Protein AF-A0A7V0TAV8-F1 (afdb_monomer_lite)

Sequence (70 aa):
KTYEALFKESPRIDKWTFSTNGIAICGLHSIPAIGFGPGNETYAHAPNEKVPVDHLEKASAFYALLPFLL

pLDDT: mean 95.68, std 2.95, range [80.19, 98.44]

Foldseek 3Di:
DLLCVVPVDDDDDDDQPDDDCCCCCCVVVVHDDDDAAWADSVQPPHPPGDTDPVRVVSRVSSVVCVVVPD

Radius of gyration: 13.64 Å; chains: 1; bounding box: 28×32×31 Å

Secondary structure (DSSP, 8-state):
-HHHHHHSSPPPP---SS--THHHHHHTT--------SS-GGGTT-TT----HHHHHHHHHHHHHHHHH-

Structure (mmCIF, N/CA/C/O backbone):
data_AF-A0A7V0TAV8-F1
#
_entry.id   AF-A0A7V0TAV8-F1
#
loop_
_atom_site.group_PDB
_atom_site.id
_atom_site.type_symbol
_atom_site.label_atom_id
_atom_site.label_alt_id
_atom_site.label_comp_id
_atom_site.label_asym_id
_atom_site.label_entity_id
_atom_site.label_seq_id
_atom_site.pdbx_PDB_ins_code
_atom_site.Cartn_x
_atom_site.Cartn_y
_atom_site.Cartn_z
_atom_site.occupancy
_atom_site.B_iso_or_equiv
_atom_site.auth_seq_id
_atom_site.auth_comp_id
_atom_site.auth_asym_id
_atom_site.auth_atom_id
_atom_site.pdbx_PDB_model_num
ATOM 1 N N . LYS A 1 1 ? -6.567 -5.082 11.916 1.00 93.25 1 LYS A N 1
ATOM 2 C CA . LYS A 1 1 ? -8.047 -5.161 11.830 1.00 93.25 1 LYS A CA 1
ATOM 3 C C . LYS A 1 1 ? -8.548 -5.437 10.414 1.00 93.25 1 LYS A C 1
ATOM 5 O O . LYS A 1 1 ? -8.817 -6.592 10.135 1.00 93.25 1 LYS A O 1
ATOM 10 N N . THR A 1 2 ? -8.650 -4.456 9.507 1.00 97.31 2 THR A N 1
ATOM 11 C CA . THR A 1 2 ? -9.243 -4.663 8.162 1.00 97.31 2 THR A CA 1
ATOM 12 C C . THR A 1 2 ? -8.561 -5.769 7.353 1.00 97.31 2 THR A C 1
ATOM 14 O O . THR A 1 2 ? -9.238 -6.657 6.845 1.00 97.31 2 THR A O 1
ATOM 17 N N . TYR A 1 3 ? -7.223 -5.757 7.295 1.00 97.31 3 TYR A N 1
ATOM 18 C CA . TYR A 1 3 ? -6.440 -6.770 6.577 1.00 97.31 3 TYR A CA 1
ATOM 19 C C . TYR A 1 3 ? -6.686 -8.184 7.134 1.00 97.31 3 TYR A C 1
ATOM 21 O O . TYR A 1 3 ? -7.077 -9.086 6.403 1.00 97.31 3 TYR A O 1
ATOM 29 N N . GLU A 1 4 ? -6.563 -8.352 8.452 1.00 97.31 4 GLU A N 1
ATOM 30 C CA . GLU A 1 4 ? -6.805 -9.630 9.140 1.00 97.31 4 GLU A CA 1
ATOM 31 C C . GLU A 1 4 ? -8.252 -10.117 8.986 1.00 97.31 4 GLU A C 1
ATOM 33 O O . GLU A 1 4 ? -8.497 -11.313 8.844 1.00 97.31 4 GLU A O 1
ATOM 38 N N . ALA A 1 5 ? -9.228 -9.204 8.991 1.00 97.75 5 ALA A N 1
ATOM 39 C CA . ALA A 1 5 ? -10.634 -9.550 8.820 1.00 97.75 5 ALA A CA 1
ATOM 40 C C . ALA A 1 5 ? -10.906 -10.164 7.437 1.00 97.75 5 ALA A C 1
ATOM 42 O O . ALA A 1 5 ? -11.621 -11.170 7.364 1.00 97.75 5 ALA A O 1
ATOM 43 N N . LEU A 1 6 ? -10.315 -9.586 6.384 1.00 97.81 6 LEU A N 1
ATOM 44 C CA . LEU A 1 6 ? -10.464 -10.022 4.994 1.00 97.81 6 LEU A CA 1
ATOM 45 C C . LEU A 1 6 ? -9.636 -11.268 4.675 1.00 97.81 6 LEU A C 1
ATOM 47 O O . LEU A 1 6 ? -10.160 -12.212 4.093 1.00 97.81 6 LEU A O 1
ATOM 51 N N . PHE A 1 7 ? -8.361 -11.276 5.064 1.00 96.94 7 PHE A N 1
ATOM 52 C CA . PHE A 1 7 ? -7.393 -12.261 4.572 1.00 96.94 7 PHE A CA 1
ATOM 53 C C . PHE A 1 7 ? -7.045 -13.348 5.593 1.00 96.94 7 PHE A C 1
ATOM 55 O O . PHE A 1 7 ? -6.417 -14.336 5.234 1.00 96.94 7 PHE A O 1
ATOM 62 N N . LYS A 1 8 ? -7.502 -13.218 6.849 1.00 97.81 8 LYS A N 1
ATOM 63 C CA . LYS A 1 8 ? -7.223 -14.160 7.954 1.00 97.81 8 LYS A CA 1
ATOM 64 C C . LYS A 1 8 ? -5.729 -14.349 8.247 1.00 97.81 8 LYS A C 1
ATOM 66 O O . LYS A 1 8 ? -5.323 -15.369 8.792 1.00 97.81 8 LYS A O 1
ATOM 71 N N . GLU A 1 9 ? -4.934 -13.333 7.939 1.00 96.81 9 GLU A N 1
ATOM 72 C CA . GLU A 1 9 ? -3.494 -13.268 8.183 1.00 96.81 9 GLU A CA 1
ATOM 73 C C . GLU A 1 9 ? -3.100 -11.873 8.677 1.00 96.81 9 GLU A C 1
ATOM 75 O O . GLU A 1 9 ? -3.798 -10.886 8.431 1.00 96.81 9 GLU A O 1
ATOM 80 N N . SER A 1 10 ? -1.976 -11.784 9.387 1.00 96.44 10 SER A N 1
ATOM 81 C CA . SER A 1 10 ? -1.415 -10.497 9.794 1.00 96.44 10 SER A CA 1
ATOM 82 C C . SER A 1 10 ? -0.766 -9.795 8.596 1.00 96.44 10 SER A C 1
ATOM 84 O O . SER A 1 10 ? -0.052 -10.444 7.830 1.00 96.44 10 SER A O 1
ATOM 86 N N . PRO A 1 11 ? -0.967 -8.475 8.426 1.00 95.00 11 PRO A N 1
ATOM 87 C CA . PRO A 1 11 ? -0.311 -7.738 7.355 1.00 95.00 11 PRO A CA 1
ATOM 88 C C . PRO A 1 11 ? 1.201 -7.714 7.571 1.00 95.00 11 PRO A C 1
ATOM 90 O O . PRO A 1 11 ? 1.682 -7.529 8.692 1.00 95.00 11 PRO A O 1
ATOM 93 N N . ARG A 1 12 ? 1.960 -7.805 6.478 1.00 94.88 12 ARG A N 1
ATOM 94 C CA . ARG A 1 12 ? 3.376 -7.439 6.508 1.00 94.88 12 ARG A CA 1
ATOM 95 C C . ARG A 1 12 ? 3.485 -5.926 6.683 1.00 94.88 12 ARG A C 1
ATOM 97 O O . ARG A 1 12 ? 3.003 -5.169 5.845 1.00 94.88 12 ARG A O 1
ATOM 104 N N . ILE A 1 13 ? 4.144 -5.502 7.756 1.00 95.38 13 ILE A N 1
ATOM 105 C CA . ILE A 1 13 ? 4.454 -4.094 8.002 1.00 95.38 13 ILE A CA 1
ATOM 106 C C . ILE A 1 13 ? 5.847 -3.804 7.455 1.00 95.38 13 ILE A C 1
ATOM 108 O O . ILE A 1 13 ? 6.829 -4.392 7.904 1.00 95.38 13 ILE A O 1
ATOM 112 N N . ASP A 1 14 ? 5.915 -2.920 6.467 1.00 93.75 14 ASP A N 1
ATOM 113 C CA . ASP A 1 14 ? 7.154 -2.489 5.825 1.00 93.75 14 ASP A CA 1
ATOM 114 C C . ASP A 1 14 ? 6.985 -1.067 5.265 1.00 93.75 14 ASP A C 1
ATOM 116 O O . ASP A 1 14 ? 5.932 -0.442 5.420 1.00 93.75 14 ASP A O 1
ATOM 120 N N . LYS A 1 15 ? 8.023 -0.557 4.608 1.00 90.38 15 LYS A N 1
ATOM 121 C CA . LYS A 1 15 ? 8.039 0.728 3.915 1.00 90.38 15 LYS A CA 1
ATOM 122 C C . LYS A 1 15 ? 8.308 0.533 2.426 1.00 90.38 15 LYS A C 1
ATOM 124 O O . LYS A 1 15 ? 9.083 -0.340 2.044 1.00 90.38 15 LYS A O 1
ATOM 129 N N . TRP A 1 16 ? 7.778 1.433 1.608 1.00 90.81 16 TRP A N 1
ATOM 130 C CA . TRP A 1 16 ? 8.294 1.611 0.255 1.00 90.81 16 TRP A CA 1
ATOM 131 C C . TRP A 1 16 ? 9.703 2.220 0.296 1.00 90.81 16 TRP A C 1
ATOM 133 O O . TRP A 1 16 ? 10.050 3.016 1.173 1.00 90.81 16 TRP A O 1
ATOM 143 N N . THR A 1 17 ? 10.539 1.816 -0.650 1.00 90.75 17 THR A N 1
ATOM 144 C CA . THR A 1 17 ? 11.903 2.311 -0.875 1.00 90.75 17 THR A CA 1
ATOM 145 C C . THR A 1 17 ? 11.941 3.557 -1.760 1.00 90.75 17 THR A C 1
ATOM 147 O O . THR A 1 17 ? 12.996 4.169 -1.910 1.00 90.75 17 THR A O 1
ATOM 150 N N . PHE A 1 18 ? 10.787 3.981 -2.276 1.00 88.62 18 PHE A N 1
ATOM 151 C CA . PHE A 1 18 ? 10.582 5.236 -2.992 1.00 88.62 18 PHE A CA 1
ATOM 152 C C . PHE A 1 18 ? 9.717 6.215 -2.180 1.00 88.62 18 PHE A C 1
ATOM 154 O O . PHE A 1 18 ? 9.070 5.855 -1.194 1.00 88.62 18 PHE A O 1
ATOM 161 N N . SER A 1 19 ? 9.731 7.487 -2.582 1.00 90.81 19 SER A N 1
ATOM 162 C CA . SER A 1 19 ? 8.997 8.545 -1.883 1.00 90.81 19 SER A CA 1
ATOM 163 C C . SER A 1 19 ? 7.495 8.478 -2.162 1.00 90.81 19 SER A C 1
ATOM 165 O O . SER A 1 19 ? 7.070 8.233 -3.288 1.00 90.81 19 SER A O 1
ATOM 167 N N . THR A 1 20 ? 6.690 8.774 -1.144 1.00 93.12 20 THR A N 1
ATOM 168 C CA . THR A 1 20 ? 5.242 8.974 -1.274 1.00 93.12 20 THR A CA 1
ATOM 169 C C . THR A 1 20 ? 4.840 10.272 -0.585 1.00 93.12 20 THR A C 1
ATOM 171 O O . THR A 1 20 ? 5.554 10.777 0.286 1.00 93.12 20 THR A O 1
ATOM 174 N N . ASN A 1 21 ? 3.644 10.779 -0.892 1.00 95.31 21 ASN A N 1
ATOM 175 C CA . ASN A 1 21 ? 3.084 11.940 -0.190 1.00 95.31 21 ASN A CA 1
ATOM 176 C C . ASN A 1 21 ? 2.922 11.698 1.324 1.00 95.31 21 ASN A C 1
ATOM 178 O O . ASN A 1 21 ? 2.862 12.655 2.096 1.00 95.31 21 ASN A O 1
ATOM 182 N N . GLY A 1 22 ? 2.913 10.432 1.766 1.00 94.94 22 GLY A N 1
ATOM 183 C CA . GLY A 1 22 ? 2.884 10.059 3.179 1.00 94.94 22 GLY A CA 1
ATOM 184 C C . GLY A 1 22 ? 4.071 10.601 3.981 1.00 94.94 22 GLY A C 1
ATOM 185 O O . GLY A 1 22 ? 3.891 10.926 5.151 1.00 94.94 22 GLY A O 1
ATOM 186 N N . ILE A 1 23 ? 5.247 10.788 3.360 1.00 94.69 23 ILE A N 1
ATOM 187 C CA . ILE A 1 23 ? 6.411 11.396 4.029 1.00 94.69 23 ILE A CA 1
ATOM 188 C C . ILE A 1 23 ? 6.087 12.821 4.491 1.00 94.69 23 ILE A C 1
ATOM 190 O O . ILE A 1 23 ? 6.371 13.173 5.633 1.00 94.69 23 ILE A O 1
ATOM 194 N N . ALA A 1 24 ? 5.459 13.631 3.637 1.00 96.50 24 ALA A N 1
ATOM 195 C CA . ALA A 1 24 ? 5.087 14.998 3.991 1.00 96.50 24 ALA A CA 1
ATOM 196 C C . ALA A 1 24 ? 3.928 15.020 5.001 1.00 96.50 24 ALA A C 1
ATOM 198 O O . ALA A 1 24 ? 4.011 15.696 6.024 1.00 96.50 24 ALA A O 1
ATOM 199 N N . ILE A 1 25 ? 2.872 14.240 4.750 1.00 97.88 25 ILE A N 1
ATOM 200 C CA . ILE A 1 25 ? 1.669 14.193 5.598 1.00 97.88 25 ILE A CA 1
ATOM 201 C C . ILE A 1 25 ? 2.015 13.753 7.029 1.00 97.88 25 ILE A C 1
ATOM 203 O O . ILE A 1 25 ? 1.647 14.424 7.993 1.00 97.88 25 ILE A O 1
ATOM 207 N N . CYS A 1 26 ? 2.757 12.656 7.176 1.00 96.81 26 CYS A N 1
ATOM 208 C CA . CYS A 1 26 ? 3.107 12.130 8.490 1.00 96.81 26 CYS A CA 1
ATOM 209 C C . CYS A 1 26 ? 4.295 12.866 9.114 1.00 96.81 26 CYS A C 1
ATOM 211 O O . CYS A 1 26 ? 4.274 13.138 10.310 1.00 96.81 26 CYS A O 1
ATOM 213 N N . GLY A 1 27 ? 5.329 13.182 8.330 1.00 94.56 27 GLY 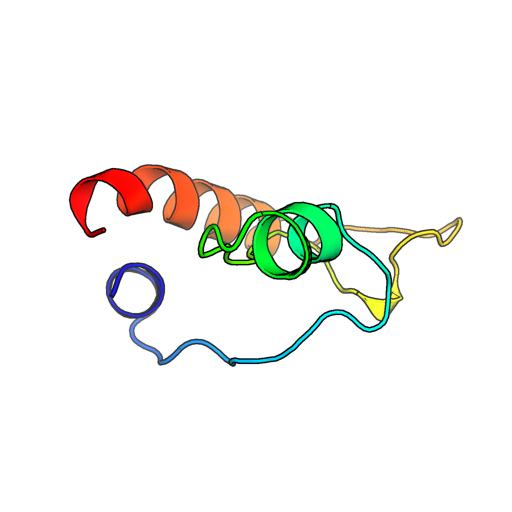A N 1
ATOM 214 C CA . GLY A 1 27 ? 6.579 13.742 8.845 1.00 94.56 27 GLY A CA 1
ATOM 215 C C . GLY A 1 27 ? 6.531 15.244 9.119 1.00 94.56 27 GLY A C 1
ATOM 216 O O . GLY A 1 27 ? 7.089 15.691 10.115 1.00 94.56 27 GLY A O 1
ATOM 217 N N . LEU A 1 28 ? 5.871 16.027 8.257 1.00 97.44 28 LEU A N 1
ATOM 218 C CA . LEU A 1 28 ? 5.807 17.490 8.395 1.00 97.44 28 LEU A CA 1
ATOM 219 C C . LEU A 1 28 ? 4.546 17.952 9.123 1.00 97.44 28 LEU A C 1
ATOM 221 O O . LEU A 1 28 ? 4.585 18.942 9.848 1.00 97.44 28 LEU A O 1
ATOM 225 N N . HIS A 1 29 ? 3.428 17.252 8.916 1.00 97.81 29 HIS A N 1
ATOM 226 C CA . HIS A 1 29 ? 2.129 17.653 9.458 1.00 97.81 29 HIS A CA 1
ATOM 227 C C . HIS A 1 29 ? 1.654 16.791 10.632 1.00 97.81 29 HIS A C 1
ATOM 229 O O . HIS A 1 29 ? 0.597 17.073 11.191 1.00 97.81 29 HIS A O 1
ATOM 235 N N . SER A 1 30 ? 2.420 15.770 11.033 1.00 97.44 30 SER A N 1
ATOM 236 C CA . SER A 1 30 ? 2.097 14.885 12.163 1.00 97.44 30 SER A CA 1
ATOM 237 C C . SER A 1 30 ? 0.733 14.190 12.048 1.00 97.44 30 SER A C 1
ATOM 239 O O . SER A 1 30 ? 0.120 13.851 13.060 1.00 97.44 30 SER A O 1
ATOM 241 N N . ILE A 1 31 ? 0.242 13.968 10.824 1.00 97.69 31 ILE A N 1
ATOM 242 C CA . ILE A 1 31 ? -1.007 13.243 10.571 1.00 97.69 31 ILE A CA 1
ATOM 243 C C . ILE A 1 31 ? -0.665 11.766 10.332 1.00 97.69 31 ILE A C 1
ATOM 245 O O . ILE A 1 31 ? 0.037 11.470 9.361 1.00 97.69 31 ILE A O 1
ATOM 249 N N . PRO A 1 32 ? -1.154 10.824 11.163 1.00 94.88 32 PRO A N 1
ATOM 250 C CA . PRO A 1 32 ? -0.916 9.403 10.946 1.00 94.88 32 PRO A CA 1
ATOM 251 C C . PRO A 1 32 ? -1.402 8.968 9.562 1.00 94.88 32 PRO A C 1
ATOM 253 O O . PRO A 1 32 ? -2.561 9.178 9.204 1.00 94.88 32 PRO A O 1
ATOM 256 N N . ALA A 1 33 ? -0.515 8.348 8.789 1.00 94.69 33 ALA A N 1
ATOM 257 C CA . ALA A 1 33 ? -0.805 7.876 7.443 1.00 94.69 33 ALA A CA 1
ATOM 258 C C . ALA A 1 33 ? -0.373 6.417 7.291 1.00 94.69 33 ALA A C 1
ATOM 260 O O . ALA A 1 33 ? 0.652 6.002 7.830 1.00 94.69 33 ALA A O 1
ATOM 261 N N . ILE A 1 34 ? -1.150 5.650 6.527 1.00 94.69 34 ILE A N 1
ATOM 262 C CA . ILE A 1 34 ? -0.809 4.281 6.136 1.00 94.69 34 ILE A CA 1
ATOM 263 C C . ILE A 1 34 ? -0.698 4.187 4.619 1.00 94.69 34 ILE A C 1
ATOM 265 O O . ILE A 1 34 ? -1.415 4.864 3.883 1.00 94.69 34 ILE A O 1
ATOM 269 N N . GLY A 1 35 ? 0.198 3.317 4.168 1.00 94.38 35 GLY A N 1
ATOM 270 C CA . GLY A 1 35 ? 0.325 2.917 2.778 1.00 94.38 35 GLY A CA 1
ATOM 271 C C . GLY A 1 35 ? -0.280 1.539 2.550 1.00 94.38 35 GLY A C 1
ATOM 272 O O . GLY A 1 35 ? 0.092 0.592 3.237 1.00 94.38 35 GLY A O 1
ATOM 273 N N . PHE A 1 36 ? -1.195 1.414 1.590 1.00 95.81 36 PHE A N 1
ATOM 274 C CA . PHE A 1 36 ? -1.720 0.128 1.138 1.00 95.81 36 PHE A CA 1
ATOM 275 C C . PHE A 1 36 ? -2.143 0.243 -0.326 1.00 95.81 36 PHE A C 1
ATOM 277 O O . PHE A 1 36 ? -2.779 1.222 -0.698 1.00 95.81 36 PHE A O 1
ATOM 284 N N . GLY A 1 37 ? -1.792 -0.713 -1.179 1.00 95.94 37 GLY A N 1
ATOM 285 C CA . GLY A 1 37 ? -2.131 -0.600 -2.592 1.00 95.94 37 GLY A CA 1
ATOM 286 C C . GLY A 1 37 ? -1.727 -1.813 -3.419 1.00 95.94 37 GLY A C 1
ATOM 287 O O . GLY A 1 37 ? -1.001 -2.681 -2.932 1.00 95.94 37 GLY A O 1
ATOM 288 N N . PRO A 1 38 ? -2.224 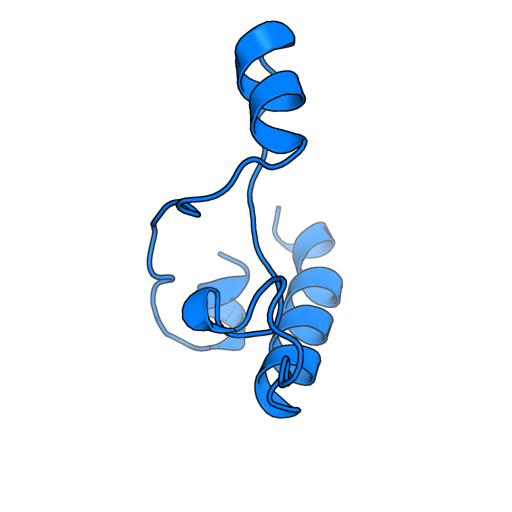-1.889 -4.660 1.00 97.25 38 PRO A N 1
ATOM 289 C CA . PRO A 1 38 ? -1.931 -2.985 -5.563 1.00 97.25 38 PRO A CA 1
ATOM 290 C C . PRO A 1 38 ? -0.555 -2.831 -6.228 1.00 97.25 38 PRO A C 1
ATOM 292 O O . PRO A 1 38 ? 0.033 -1.753 -6.243 1.00 97.25 38 PRO A O 1
ATOM 295 N N . GLY A 1 39 ? -0.079 -3.912 -6.850 1.00 95.62 39 GLY A N 1
ATOM 296 C CA . GLY A 1 39 ? 1.186 -3.931 -7.591 1.00 95.62 39 GLY A CA 1
ATOM 297 C C . GLY A 1 39 ? 2.372 -4.445 -6.777 1.00 95.62 39 GLY A C 1
ATOM 298 O O . GLY A 1 39 ? 2.264 -4.690 -5.578 1.00 95.62 39 GLY A O 1
ATOM 299 N N . ASN A 1 40 ? 3.494 -4.665 -7.463 1.00 93.88 40 ASN A N 1
ATOM 300 C CA . ASN A 1 40 ? 4.763 -5.021 -6.835 1.00 93.88 40 ASN A CA 1
ATOM 301 C C . ASN A 1 40 ? 5.718 -3.843 -6.975 1.00 93.88 40 ASN A C 1
ATOM 303 O O . ASN A 1 40 ? 5.959 -3.372 -8.085 1.00 93.88 40 ASN A O 1
ATOM 307 N N . GLU A 1 41 ? 6.297 -3.419 -5.858 1.00 92.44 41 GLU A N 1
ATOM 308 C CA . GLU A 1 41 ? 7.216 -2.281 -5.793 1.00 92.44 41 GLU A CA 1
ATOM 309 C C . GLU A 1 41 ? 8.389 -2.384 -6.782 1.00 92.44 41 GLU A C 1
ATOM 311 O O . GLU A 1 41 ? 8.800 -1.381 -7.353 1.00 92.44 41 GLU A O 1
ATOM 316 N N . THR A 1 42 ? 8.883 -3.592 -7.060 1.00 92.94 42 THR A N 1
ATOM 317 C CA . THR A 1 42 ? 9.997 -3.821 -7.994 1.00 92.94 42 THR A CA 1
ATOM 318 C C . THR A 1 42 ? 9.690 -3.462 -9.449 1.00 92.94 42 THR A C 1
ATOM 320 O O . THR A 1 42 ? 10.620 -3.337 -10.242 1.00 92.94 42 THR A O 1
ATOM 323 N N . TYR A 1 43 ? 8.413 -3.314 -9.811 1.00 94.94 43 TYR A N 1
ATOM 324 C CA . TYR A 1 43 ? 7.984 -2.906 -11.150 1.00 94.94 43 TYR A CA 1
ATOM 325 C C . TYR A 1 43 ? 7.551 -1.441 -11.231 1.00 94.94 43 TYR A C 1
ATOM 327 O O . TYR A 1 43 ? 7.268 -0.976 -12.333 1.00 94.94 43 TYR A O 1
ATOM 335 N N . ALA A 1 44 ? 7.487 -0.724 -10.107 1.00 93.19 44 ALA A N 1
ATOM 336 C CA . ALA A 1 44 ? 7.075 0.673 -10.104 1.00 93.19 44 ALA A CA 1
ATOM 337 C C . ALA A 1 44 ? 8.033 1.517 -10.960 1.00 93.19 44 ALA A C 1
ATOM 339 O O . ALA A 1 44 ? 9.253 1.399 -10.833 1.00 93.19 44 ALA A O 1
ATOM 340 N N . HIS A 1 45 ? 7.479 2.380 -11.817 1.00 92.56 45 HIS A N 1
ATOM 341 C CA . HIS A 1 45 ? 8.236 3.267 -12.712 1.00 92.56 45 HIS A CA 1
ATOM 342 C C . HIS A 1 45 ? 9.073 2.543 -13.782 1.00 92.56 45 HIS A C 1
ATOM 344 O O . HIS A 1 45 ? 9.988 3.134 -14.361 1.00 92.56 45 HIS A O 1
ATOM 350 N N . ALA A 1 46 ? 8.763 1.278 -14.075 1.00 94.12 46 ALA A N 1
ATOM 351 C CA . ALA A 1 46 ? 9.424 0.515 -15.126 1.00 94.12 46 ALA A CA 1
ATOM 352 C C . ALA A 1 46 ? 8.597 0.511 -16.432 1.00 94.12 46 ALA A C 1
ATOM 354 O O . ALA A 1 46 ? 7.369 0.463 -16.385 1.00 94.12 46 ALA A O 1
ATOM 355 N N . PRO A 1 47 ? 9.221 0.474 -17.627 1.00 97.06 47 PRO A N 1
ATOM 356 C CA . PRO A 1 47 ? 8.486 0.392 -18.899 1.00 97.06 47 PRO A CA 1
ATOM 357 C C . PRO A 1 47 ? 7.601 -0.854 -19.046 1.00 97.06 47 PRO A C 1
ATOM 359 O O . PRO A 1 47 ? 6.668 -0.870 -19.841 1.00 97.06 47 PRO A O 1
ATOM 362 N N . ASN A 1 48 ? 7.914 -1.912 -18.301 1.00 96.62 48 ASN A N 1
ATOM 363 C CA . ASN A 1 48 ? 7.170 -3.166 -18.247 1.00 96.62 48 ASN A CA 1
ATOM 364 C C . ASN A 1 48 ? 6.370 -3.309 -16.941 1.00 96.62 48 ASN A C 1
ATOM 366 O O . ASN A 1 48 ? 6.136 -4.435 -16.487 1.00 96.62 4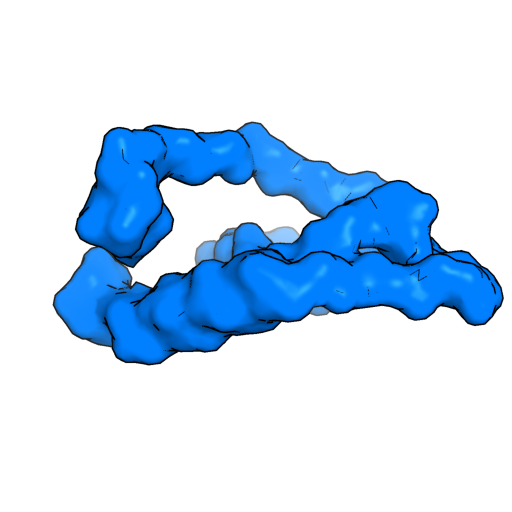8 ASN A O 1
ATOM 370 N N . GLU A 1 49 ? 5.995 -2.188 -16.322 1.00 97.00 49 GLU A N 1
ATOM 371 C CA . GLU A 1 49 ? 5.156 -2.173 -15.132 1.00 97.00 49 GLU A CA 1
ATOM 372 C C . GLU A 1 49 ? 3.862 -2.958 -15.369 1.00 97.00 49 GLU A C 1
ATOM 374 O O . GLU A 1 49 ? 3.179 -2.815 -16.385 1.00 97.00 49 GLU A O 1
ATOM 379 N N . LYS A 1 50 ? 3.544 -3.836 -14.418 1.00 96.44 50 LYS A N 1
ATOM 380 C CA . LYS A 1 50 ? 2.341 -4.659 -14.447 1.00 96.44 50 LYS A CA 1
ATOM 381 C C . LYS A 1 50 ? 1.823 -4.878 -13.040 1.00 96.44 50 LYS A C 1
ATOM 383 O O . LYS A 1 50 ? 2.589 -5.092 -12.097 1.00 96.44 50 LYS A O 1
ATOM 388 N N . VAL A 1 51 ? 0.505 -4.883 -12.927 1.00 97.75 51 VAL A N 1
ATOM 389 C CA . VAL A 1 51 ? -0.204 -5.054 -11.664 1.00 97.75 51 VAL A CA 1
ATOM 390 C C . VAL A 1 51 ? -0.984 -6.370 -11.719 1.00 97.75 51 VAL A C 1
ATOM 392 O O . VAL A 1 51 ? -1.789 -6.546 -12.635 1.00 97.75 51 VAL A O 1
ATOM 395 N N . PRO A 1 52 ? -0.755 -7.311 -10.783 1.00 98.06 52 PRO A N 1
ATOM 396 C CA . PRO A 1 52 ? -1.589 -8.502 -10.662 1.00 98.06 52 PRO A CA 1
ATOM 397 C C . PRO A 1 52 ? -3.058 -8.135 -10.417 1.00 98.06 52 PRO A C 1
ATOM 399 O O . PRO A 1 52 ? -3.356 -7.256 -9.608 1.00 98.06 52 PRO A O 1
ATOM 402 N N . VAL A 1 53 ? -3.983 -8.819 -11.095 1.00 98.06 53 VAL A N 1
ATOM 403 C CA . VAL A 1 53 ? -5.425 -8.561 -10.929 1.00 98.06 53 VAL A CA 1
ATOM 404 C C . VAL A 1 53 ? -5.882 -8.868 -9.501 1.00 98.06 53 VAL A C 1
ATOM 406 O O . VAL A 1 53 ? -6.666 -8.112 -8.938 1.00 98.06 53 VAL A O 1
ATOM 409 N N . ASP A 1 54 ? -5.327 -9.899 -8.863 1.00 98.12 54 ASP A N 1
ATOM 410 C CA . ASP A 1 54 ? -5.666 -10.234 -7.476 1.00 98.12 54 ASP A CA 1
ATOM 411 C C . ASP A 1 54 ? -5.2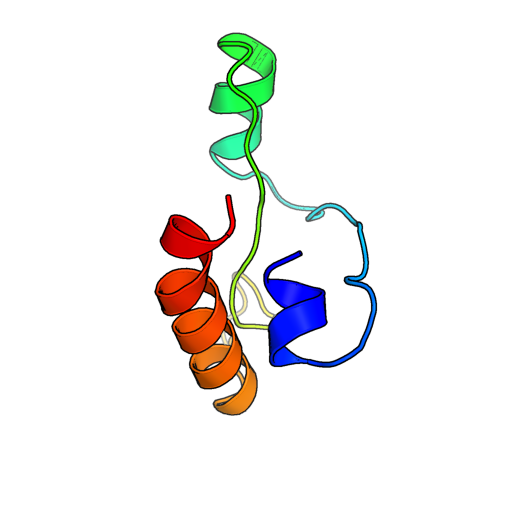58 -9.122 -6.488 1.00 98.12 54 ASP A C 1
ATOM 413 O O . ASP A 1 54 ? -5.964 -8.870 -5.513 1.00 98.12 54 ASP A O 1
ATOM 417 N N . HIS A 1 55 ? -4.151 -8.412 -6.740 1.00 97.88 55 HIS A N 1
ATOM 418 C CA . HIS A 1 55 ? -3.749 -7.254 -5.945 1.00 97.88 55 HIS A CA 1
ATOM 419 C C . HIS A 1 55 ? -4.791 -6.133 -6.065 1.00 97.88 55 HIS A C 1
ATOM 421 O O . HIS A 1 55 ? -5.092 -5.488 -5.061 1.00 97.88 55 HIS A O 1
ATOM 427 N N . LEU A 1 56 ? -5.357 -5.911 -7.261 1.00 98.19 56 LEU A N 1
ATOM 428 C CA . LEU A 1 56 ? -6.431 -4.931 -7.464 1.00 98.19 56 LEU A CA 1
ATOM 429 C C . LEU A 1 56 ? -7.669 -5.307 -6.646 1.00 98.19 56 LEU A C 1
ATOM 431 O O . LEU A 1 56 ? -8.154 -4.484 -5.875 1.00 98.19 56 LEU A O 1
ATOM 435 N N . GLU A 1 57 ? -8.133 -6.554 -6.748 1.00 98.44 57 GLU A N 1
ATOM 436 C CA . GLU A 1 57 ? -9.305 -7.042 -6.008 1.00 98.44 57 GLU A CA 1
ATOM 437 C C . GLU A 1 57 ? -9.117 -6.921 -4.488 1.00 98.44 57 GLU A C 1
ATOM 439 O O . GLU A 1 57 ? -9.988 -6.398 -3.786 1.00 9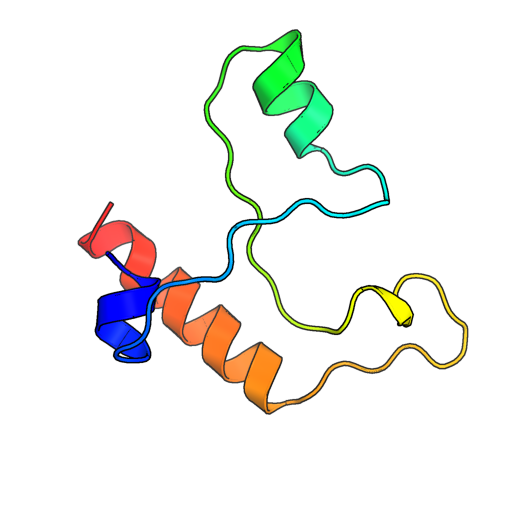8.44 57 GLU A O 1
ATOM 444 N N . LYS A 1 58 ? -7.950 -7.332 -3.972 1.00 98.00 58 LYS A N 1
ATOM 445 C CA . LYS A 1 58 ? -7.607 -7.226 -2.544 1.00 98.00 58 LYS A CA 1
ATOM 446 C C . LYS A 1 58 ? -7.539 -5.772 -2.077 1.00 98.00 58 LYS A C 1
ATOM 448 O O . LYS A 1 58 ? -8.055 -5.455 -1.004 1.00 98.00 58 LYS A O 1
ATOM 453 N N . ALA A 1 59 ? -6.936 -4.883 -2.871 1.00 98.31 59 ALA A N 1
ATOM 454 C CA . ALA A 1 59 ? -6.876 -3.455 -2.570 1.00 98.31 59 ALA A CA 1
ATOM 455 C C . ALA A 1 59 ? -8.274 -2.831 -2.515 1.00 98.31 59 ALA A C 1
ATOM 457 O O . ALA A 1 59 ? -8.599 -2.132 -1.553 1.00 98.31 59 ALA A O 1
ATOM 458 N N . SER A 1 60 ? -9.128 -3.135 -3.494 1.00 98.44 60 SER A N 1
ATOM 459 C CA . SER A 1 60 ? -10.515 -2.674 -3.517 1.00 98.44 60 SER A CA 1
ATOM 460 C C . SER A 1 60 ? -11.304 -3.167 -2.304 1.00 98.44 60 SER A C 1
ATOM 462 O O . SER A 1 60 ? -11.956 -2.362 -1.640 1.00 98.44 60 SER A O 1
ATOM 464 N N . ALA A 1 61 ? -11.208 -4.456 -1.962 1.00 98.38 61 ALA A N 1
ATOM 465 C CA . ALA A 1 61 ? -11.881 -5.019 -0.792 1.00 98.38 61 ALA A CA 1
ATOM 466 C C . ALA A 1 61 ? -11.411 -4.365 0.518 1.00 98.38 61 ALA A C 1
ATOM 468 O O . ALA A 1 61 ? -12.231 -4.031 1.376 1.00 98.38 61 ALA A O 1
ATOM 469 N N . PHE A 1 62 ? -10.101 -4.129 0.658 1.00 98.25 62 PHE A N 1
ATOM 470 C CA . PHE A 1 62 ? -9.541 -3.444 1.820 1.00 98.25 62 PHE A CA 1
ATOM 471 C C . PHE A 1 62 ? -10.110 -2.033 1.969 1.00 98.25 62 PHE A C 1
ATOM 473 O O . PHE A 1 62 ? -10.632 -1.703 3.032 1.00 98.25 62 PHE A O 1
ATOM 480 N N . TYR A 1 63 ? -10.060 -1.217 0.913 1.00 98.00 63 TYR A N 1
ATOM 481 C CA . TYR A 1 63 ? -10.563 0.157 0.965 1.00 98.00 63 TYR A CA 1
ATOM 482 C C . TYR A 1 63 ? -12.081 0.236 1.153 1.00 98.00 63 TYR A C 1
ATOM 484 O O . TYR A 1 63 ? -12.552 1.165 1.805 1.00 98.00 63 TYR A O 1
ATOM 492 N N . ALA A 1 64 ? -12.838 -0.743 0.652 1.00 98.25 64 ALA A N 1
ATOM 493 C CA . ALA A 1 64 ? -14.277 -0.824 0.885 1.00 98.25 64 ALA A CA 1
ATOM 494 C C . ALA A 1 64 ? -14.619 -1.113 2.357 1.00 98.25 64 ALA A C 1
ATOM 496 O O . ALA A 1 64 ? -15.569 -0.543 2.887 1.00 98.25 64 ALA A O 1
ATOM 497 N N . LEU A 1 65 ? -13.849 -1.977 3.032 1.00 98.25 65 LEU A N 1
ATOM 498 C CA . LEU A 1 65 ? -14.110 -2.358 4.425 1.00 98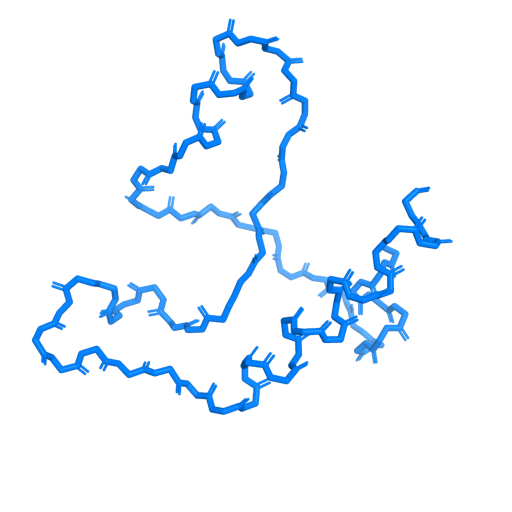.25 65 LEU A CA 1
ATOM 499 C C . LEU A 1 65 ? -13.477 -1.403 5.450 1.00 98.25 65 LEU A C 1
ATOM 501 O O . LEU A 1 65 ? -13.996 -1.263 6.557 1.00 98.25 65 LEU A O 1
ATOM 505 N N . LEU A 1 66 ? -12.366 -0.749 5.102 1.00 97.31 66 LEU A N 1
ATOM 506 C CA . LEU A 1 66 ? -11.572 0.075 6.016 1.00 97.31 66 LEU A CA 1
ATOM 507 C C . LEU A 1 66 ? -12.402 1.089 6.835 1.00 97.31 66 LEU A C 1
ATOM 509 O O . LEU A 1 66 ? -12.230 1.095 8.052 1.00 97.31 66 LEU A O 1
ATOM 513 N N . PRO A 1 67 ? -13.332 1.878 6.257 1.00 96.94 67 PRO A N 1
ATOM 514 C CA . PRO A 1 67 ? -14.109 2.867 7.014 1.00 96.94 67 PRO A CA 1
ATOM 515 C C . PRO A 1 67 ? -15.002 2.279 8.112 1.00 96.94 67 PRO A C 1
ATOM 517 O O . PRO A 1 67 ? -15.360 2.985 9.047 1.00 96.94 67 PRO A O 1
ATOM 520 N N . PHE A 1 68 ? -15.365 0.998 8.012 1.00 97.62 68 PHE A N 1
ATOM 521 C CA . PHE A 1 68 ? -16.231 0.327 8.984 1.00 97.62 68 PHE A CA 1
ATOM 522 C C . PHE A 1 68 ? -15.458 -0.271 10.165 1.00 97.62 68 PHE A C 1
ATOM 524 O O . PHE A 1 68 ? -16.071 -0.654 11.158 1.00 97.62 68 PHE A O 1
ATOM 531 N N . LEU A 1 69 ? -14.131 -0.397 10.045 1.00 95.25 69 LEU A N 1
ATOM 532 C CA . LEU A 1 69 ? -13.268 -1.083 11.015 1.00 95.25 69 LEU A CA 1
ATOM 533 C C . LEU A 1 69 ? -12.090 -0.236 11.524 1.00 95.25 69 LEU A C 1
ATOM 535 O O . LEU A 1 69 ? -11.295 -0.759 12.317 1.00 95.25 69 LEU A O 1
ATOM 539 N N . LEU A 1 70 ? -11.960 1.009 11.046 1.00 80.19 70 LEU A N 1
ATOM 540 C CA . LEU A 1 70 ? -11.002 2.002 11.545 1.00 80.19 70 LEU A CA 1
ATOM 541 C C . LEU A 1 70 ? -11.230 2.284 13.035 1.00 80.19 70 LEU A C 1
ATOM 543 O O . LEU A 1 70 ? -12.383 2.576 13.417 1.00 80.19 70 LEU A O 1
#